Protein AF-A0AAI8IQA6-F1 (afdb_monomer)

Sequence (81 aa):
MEAEPAPVVYTLAEAHAAGVIPWKASTCRMYFTRSRERGIAVPEGITDGSQNFYTEQELQDWATAYKEWKKPAMLAKSEGA

Mean predicted aligned error: 8.08 Å

Solvent-accessible surface area (backbone atoms only — not comparable to full-atom values): 4799 Å² total; per-residue (Å²): 136,82,79,70,77,72,80,68,59,30,36,51,58,50,28,30,74,72,61,64,35,98,48,52,39,72,55,46,55,56,48,44,56,53,27,56,78,68,72,43,75,59,65,85,50,52,69,77,88,83,53,62,26,31,40,61,65,45,50,40,51,31,52,47,54,52,48,59,64,45,46,61,66,52,51,65,64,62,80,73,119

Foldseek 3Di:
DPPPPDQDWAAQQRCCVVVLAVDHNVVLVVVLVVCVVVVHDQFPADDPVPGGIGGSVRRNSSRVSSVVVCVVVVVVVVVPD

pLDDT: mean 79.99, std 13.76, range [42.41, 91.12]

Nearest PDB structures (foldseek):
  7zox-assembly1_A  TM=2.796E-01  e=7.636E+00  Xenopus laevis

Structure (mmCIF, N/CA/C/O backbone):
data_AF-A0AAI8IQA6-F1
#
_entry.id   AF-A0AAI8IQA6-F1
#
loop_
_atom_site.group_PDB
_atom_site.id
_atom_site.type_symbol
_atom_site.lab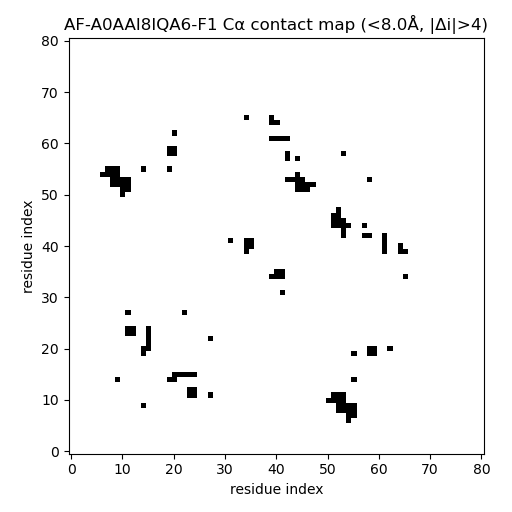el_atom_id
_atom_site.label_alt_id
_atom_site.label_comp_id
_atom_site.label_asym_id
_atom_site.label_entity_id
_atom_site.label_seq_id
_atom_site.pdbx_PDB_ins_code
_atom_site.Cartn_x
_atom_site.Cartn_y
_atom_site.Cartn_z
_atom_site.occupancy
_atom_site.B_iso_or_equiv
_atom_site.auth_seq_id
_atom_site.auth_comp_id
_atom_site.auth_asym_id
_atom_site.auth_atom_id
_atom_site.pdbx_PDB_model_num
ATOM 1 N N . MET A 1 1 ? -23.323 23.362 7.084 1.00 44.69 1 MET A N 1
ATOM 2 C CA . MET A 1 1 ? -22.354 22.377 7.603 1.00 44.69 1 MET A CA 1
ATOM 3 C C . MET A 1 1 ? -22.470 21.157 6.716 1.00 44.69 1 MET A C 1
ATOM 5 O O . MET A 1 1 ? -23.266 20.277 7.004 1.00 44.69 1 MET A O 1
ATOM 9 N N . GLU A 1 2 ? -21.755 21.152 5.600 1.00 46.84 2 GLU A N 1
ATOM 10 C CA . GLU A 1 2 ? -21.564 19.939 4.811 1.00 46.84 2 GLU A CA 1
ATOM 11 C C . GLU A 1 2 ? -20.208 19.409 5.250 1.00 46.84 2 GLU A C 1
ATOM 13 O O . GLU A 1 2 ? -19.169 19.955 4.894 1.00 46.84 2 GLU A O 1
ATOM 18 N N . ALA A 1 3 ? -20.232 18.451 6.176 1.00 52.12 3 ALA A N 1
ATOM 19 C CA . ALA A 1 3 ? -19.048 17.673 6.481 1.00 52.12 3 ALA A CA 1
ATOM 20 C C . ALA A 1 3 ? -18.762 16.860 5.219 1.00 52.12 3 ALA A C 1
ATOM 22 O O . ALA A 1 3 ? -19.455 15.879 4.949 1.00 52.12 3 ALA A O 1
ATOM 23 N N . GLU A 1 4 ? -17.817 17.333 4.408 1.00 56.97 4 GLU A N 1
ATOM 24 C CA . GLU A 1 4 ? -17.264 16.559 3.303 1.00 56.97 4 GLU A CA 1
ATOM 25 C C . GLU A 1 4 ? -16.925 15.170 3.860 1.00 56.97 4 GLU A C 1
ATOM 27 O O . GLU A 1 4 ? -16.311 15.092 4.933 1.00 56.97 4 GLU A O 1
ATOM 32 N N . PRO A 1 5 ? -17.408 14.076 3.244 1.00 57.12 5 PRO A N 1
ATOM 33 C CA . PRO A 1 5 ? -17.207 12.751 3.801 1.00 57.12 5 PRO A CA 1
ATOM 34 C C . PRO A 1 5 ? -15.703 12.542 3.936 1.00 57.12 5 PRO A C 1
ATOM 36 O O . PRO A 1 5 ? -14.975 12.607 2.944 1.00 57.12 5 PRO A O 1
ATOM 39 N N . ALA A 1 6 ? -15.242 12.356 5.177 1.00 60.47 6 ALA A N 1
ATOM 40 C CA . ALA A 1 6 ? -13.842 12.082 5.447 1.00 60.47 6 ALA A CA 1
ATOM 41 C C . ALA A 1 6 ? -13.391 10.955 4.505 1.00 60.47 6 ALA A C 1
ATOM 43 O O . ALA A 1 6 ? -14.133 9.976 4.352 1.00 60.47 6 ALA A O 1
ATOM 44 N N . PRO A 1 7 ? -12.236 11.102 3.832 1.00 65.19 7 PRO A N 1
ATOM 45 C CA . PRO A 1 7 ? -11.786 10.118 2.864 1.00 65.19 7 PRO A CA 1
ATOM 46 C C . PRO A 1 7 ? -11.760 8.754 3.547 1.00 65.19 7 PRO A C 1
ATOM 48 O O . PRO A 1 7 ? -11.140 8.592 4.599 1.00 65.19 7 PRO A O 1
ATOM 51 N N . VAL A 1 8 ? -12.494 7.790 2.987 1.00 80.38 8 VAL A N 1
ATOM 52 C CA . VAL A 1 8 ? -12.569 6.455 3.574 1.00 80.38 8 VAL A CA 1
ATOM 53 C C . VAL A 1 8 ? -11.210 5.801 3.386 1.00 80.38 8 VAL A C 1
ATOM 55 O O . VAL A 1 8 ? -10.774 5.523 2.265 1.00 80.38 8 VAL A O 1
ATOM 58 N N . VAL A 1 9 ? -10.523 5.611 4.505 1.00 86.69 9 VAL A N 1
ATOM 59 C CA . VAL A 1 9 ? -9.210 4.987 4.555 1.00 86.69 9 VAL A CA 1
ATOM 60 C C . VAL A 1 9 ? -9.326 3.599 5.158 1.00 86.69 9 VAL A C 1
ATOM 62 O O . VAL A 1 9 ? -10.101 3.361 6.081 1.00 86.69 9 VAL A O 1
ATOM 65 N N . TYR A 1 10 ? -8.525 2.686 4.632 1.00 86.44 10 TYR A N 1
ATOM 66 C CA . TYR A 1 10 ? -8.503 1.292 5.026 1.00 86.44 10 TYR A CA 1
ATOM 67 C C . TYR A 1 10 ? -7.085 0.889 5.389 1.00 86.44 10 TYR A C 1
ATOM 69 O O . TYR A 1 10 ? -6.119 1.227 4.697 1.00 86.44 10 TYR A O 1
ATOM 77 N N . THR A 1 11 ? -6.932 0.088 6.435 1.00 89.94 11 THR A N 1
ATOM 78 C CA . THR A 1 11 ? -5.696 -0.681 6.581 1.00 89.94 11 THR A CA 1
ATOM 79 C C . THR A 1 11 ? -5.587 -1.705 5.449 1.00 89.94 11 THR A C 1
ATOM 81 O O . THR A 1 11 ? -6.580 -2.121 4.853 1.00 89.94 11 THR A O 1
ATOM 84 N N . LEU A 1 12 ? -4.380 -2.202 5.166 1.00 90.00 12 LEU A N 1
ATOM 85 C CA . LEU A 1 12 ? -4.199 -3.261 4.159 1.00 90.00 12 LEU A CA 1
ATOM 86 C C . LEU A 1 12 ? -5.020 -4.530 4.460 1.00 90.00 12 LEU A C 1
ATOM 88 O O . LEU A 1 12 ? -5.357 -5.283 3.549 1.00 90.00 12 LEU A O 1
ATOM 92 N N . A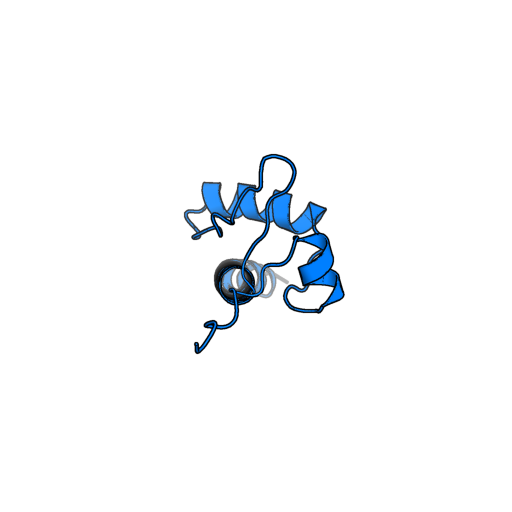LA A 1 13 ? -5.299 -4.802 5.739 1.00 89.38 13 ALA A N 1
ATOM 93 C CA . ALA A 1 13 ? -6.122 -5.937 6.143 1.00 89.38 13 ALA A CA 1
ATOM 94 C C . ALA A 1 13 ? -7.604 -5.685 5.831 1.00 89.38 13 ALA A C 1
ATOM 96 O O . ALA A 1 13 ? -8.254 -6.553 5.249 1.00 89.38 13 ALA A O 1
ATOM 97 N N . GLU A 1 14 ? -8.106 -4.493 6.158 1.00 90.19 14 GLU A N 1
ATOM 98 C CA . GLU A 1 14 ? -9.479 -4.083 5.855 1.00 90.19 14 GLU A CA 1
ATOM 99 C C . GLU A 1 14 ? -9.717 -3.966 4.358 1.00 90.19 14 GLU A C 1
ATOM 101 O O . GLU A 1 14 ? -10.709 -4.482 3.868 1.00 90.19 14 GLU A O 1
ATOM 106 N N . ALA A 1 15 ? -8.783 -3.386 3.608 1.00 90.12 15 ALA A N 1
ATOM 107 C CA . ALA A 1 15 ? -8.904 -3.254 2.164 1.00 90.12 15 ALA A CA 1
ATOM 108 C C . ALA A 1 15 ? -8.999 -4.619 1.464 1.00 90.12 15 ALA A C 1
ATOM 110 O O . ALA A 1 15 ? -9.747 -4.786 0.503 1.00 90.12 15 ALA A O 1
ATOM 111 N N . HIS A 1 16 ? -8.276 -5.624 1.963 1.00 91.12 16 HIS A N 1
ATOM 112 C CA . HIS A 1 16 ? -8.424 -6.996 1.485 1.00 91.12 16 HIS A CA 1
ATOM 113 C C . HIS A 1 16 ? -9.775 -7.602 1.889 1.00 91.12 16 HIS A C 1
ATOM 115 O O . HIS A 1 16 ? -10.417 -8.258 1.075 1.00 91.12 16 HIS A O 1
ATOM 121 N N . ALA A 1 17 ? -10.222 -7.388 3.131 1.00 89.81 17 ALA A N 1
ATOM 122 C CA . ALA A 1 17 ? -11.517 -7.880 3.604 1.00 89.81 17 ALA A CA 1
ATOM 123 C C . ALA A 1 17 ? -12.704 -7.235 2.861 1.00 89.81 17 ALA A C 1
ATOM 125 O O . ALA A 1 17 ? -13.683 -7.915 2.570 1.00 89.81 17 ALA A O 1
ATOM 126 N N . ALA A 1 18 ? -12.584 -5.956 2.507 1.00 87.50 18 ALA A N 1
ATOM 127 C CA . ALA A 1 18 ? -13.542 -5.191 1.718 1.00 87.50 18 ALA A CA 1
ATOM 128 C C . ALA A 1 18 ? -13.474 -5.506 0.212 1.00 87.50 18 ALA A C 1
ATOM 130 O O . ALA A 1 18 ? -14.343 -5.084 -0.543 1.00 87.50 18 ALA A O 1
ATOM 131 N N . GLY A 1 19 ? -12.455 -6.244 -0.244 1.00 87.38 19 GLY A N 1
ATOM 132 C CA . GLY A 1 19 ? -12.277 -6.595 -1.655 1.00 87.38 19 GLY A CA 1
ATOM 133 C C . GLY A 1 19 ? -11.696 -5.478 -2.531 1.00 87.38 19 GLY A C 1
ATOM 134 O O . GLY A 1 19 ? -11.632 -5.643 -3.747 1.00 87.38 19 GLY A O 1
ATOM 135 N N . VAL A 1 20 ? -11.222 -4.380 -1.935 1.00 88.69 20 VAL A N 1
ATOM 136 C CA . VAL A 1 20 ? -10.535 -3.274 -2.629 1.00 88.69 20 VAL A CA 1
ATOM 137 C C . VAL A 1 20 ? -9.271 -3.771 -3.325 1.00 88.69 20 VAL A C 1
ATOM 139 O O . VAL A 1 20 ? -8.981 -3.419 -4.468 1.00 88.69 20 VAL A O 1
ATOM 142 N N . ILE A 1 21 ? -8.515 -4.623 -2.631 1.00 88.62 21 ILE A N 1
ATOM 143 C CA . ILE A 1 21 ? -7.302 -5.250 -3.150 1.00 88.62 21 ILE A CA 1
ATOM 144 C C . ILE A 1 21 ? -7.400 -6.772 -3.077 1.00 88.62 21 ILE A C 1
ATOM 146 O O . ILE A 1 21 ? -7.895 -7.326 -2.098 1.00 88.62 21 ILE A O 1
ATOM 150 N N . PRO A 1 22 ? -6.846 -7.484 -4.070 1.00 87.44 22 PRO A N 1
ATOM 151 C CA . PRO A 1 22 ? -6.913 -8.942 -4.111 1.00 87.44 22 PRO A CA 1
ATOM 152 C C . PRO A 1 22 ? -5.849 -9.630 -3.240 1.00 87.44 22 PRO A C 1
ATOM 154 O O . PRO A 1 22 ? -5.785 -10.857 -3.208 1.00 87.44 22 PRO A O 1
ATOM 157 N N . TRP A 1 23 ? -4.959 -8.877 -2.586 1.00 89.38 23 TRP A N 1
ATOM 158 C CA . TRP A 1 23 ? -3.823 -9.428 -1.845 1.00 89.38 23 TRP A CA 1
ATOM 159 C C . TRP A 1 23 ? -3.925 -9.135 -0.353 1.00 89.38 23 TRP A C 1
ATOM 161 O O . TRP A 1 23 ? -4.364 -8.067 0.056 1.00 89.38 23 TRP A O 1
ATOM 171 N N . LYS A 1 24 ? -3.463 -10.080 0.470 1.00 90.25 24 LYS A N 1
ATOM 172 C CA . LYS A 1 24 ? -3.388 -9.910 1.926 1.00 90.25 24 LYS A CA 1
ATOM 173 C C . LYS A 1 24 ? -2.348 -8.851 2.300 1.00 90.25 24 LYS A C 1
ATOM 175 O O . LYS A 1 24 ? -1.350 -8.684 1.598 1.00 90.25 24 LYS A O 1
ATOM 180 N N . ALA A 1 25 ? -2.501 -8.253 3.482 1.00 88.31 25 ALA A N 1
ATOM 181 C CA . ALA A 1 25 ? -1.595 -7.224 4.000 1.00 88.31 25 ALA A CA 1
ATOM 182 C C . ALA A 1 25 ? -0.099 -7.583 3.910 1.00 88.31 25 ALA A C 1
ATOM 184 O O . ALA A 1 25 ? 0.711 -6.764 3.478 1.00 88.31 25 ALA A O 1
ATOM 185 N N . SER A 1 26 ? 0.283 -8.818 4.252 1.00 89.19 26 SER A N 1
ATOM 186 C CA . SER A 1 26 ? 1.677 -9.276 4.143 1.00 89.19 26 SER A CA 1
ATOM 187 C C . SER A 1 26 ? 2.190 -9.276 2.698 1.00 89.19 26 SER A C 1
ATOM 189 O O . SER A 1 26 ? 3.322 -8.872 2.439 1.00 89.19 26 SER A O 1
ATOM 191 N N . THR A 1 27 ? 1.353 -9.693 1.745 1.00 89.56 27 THR A N 1
ATOM 192 C CA . THR A 1 27 ? 1.682 -9.685 0.314 1.00 89.56 27 THR A CA 1
ATOM 193 C C . THR A 1 27 ? 1.791 -8.258 -0.212 1.00 89.56 27 THR A C 1
ATOM 195 O O . THR A 1 27 ? 2.732 -7.965 -0.944 1.00 89.56 27 THR A O 1
ATOM 198 N N . CYS A 1 28 ? 0.896 -7.361 0.207 1.00 89.44 28 CYS A N 1
ATOM 199 C CA . CYS A 1 28 ? 0.970 -5.944 -0.140 1.00 89.44 28 CYS A CA 1
ATOM 200 C C . CYS A 1 28 ? 2.272 -5.307 0.326 1.00 89.44 28 CYS A C 1
ATOM 202 O O . CYS A 1 28 ? 2.943 -4.689 -0.487 1.00 89.44 28 CYS A O 1
ATOM 204 N N . ARG A 1 29 ? 2.696 -5.529 1.578 1.00 88.25 29 ARG A N 1
ATOM 205 C CA . ARG A 1 29 ? 3.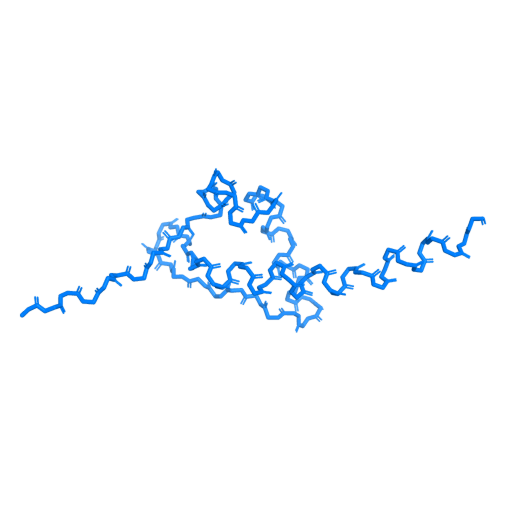987 -5.017 2.075 1.00 88.25 29 ARG A CA 1
ATOM 206 C C . ARG A 1 29 ? 5.157 -5.481 1.205 1.00 88.25 29 ARG A C 1
ATOM 208 O O . ARG A 1 29 ? 5.974 -4.667 0.792 1.00 88.25 29 ARG A O 1
ATOM 215 N N . MET A 1 30 ? 5.197 -6.771 0.862 1.00 90.94 30 MET A N 1
ATOM 216 C CA . MET A 1 30 ? 6.229 -7.317 -0.027 1.00 90.94 30 MET A CA 1
ATOM 217 C C . MET A 1 30 ? 6.176 -6.688 -1.429 1.00 90.94 30 MET A C 1
ATOM 219 O O . MET A 1 30 ? 7.212 -6.376 -2.018 1.00 90.94 30 MET A O 1
ATOM 223 N N . TYR A 1 31 ? 4.979 -6.511 -1.989 1.00 89.62 31 TYR A N 1
ATOM 224 C CA . TYR A 1 31 ? 4.816 -5.899 -3.303 1.00 89.62 31 TYR A CA 1
ATOM 225 C C . TYR A 1 31 ? 5.082 -4.395 -3.286 1.00 89.62 31 TYR A C 1
ATOM 227 O O . TYR A 1 31 ? 5.581 -3.901 -4.287 1.00 89.62 31 TYR A O 1
ATOM 235 N N . PHE A 1 32 ? 4.843 -3.678 -2.186 1.00 89.19 32 PHE A N 1
ATOM 236 C CA . PHE A 1 32 ? 5.229 -2.275 -2.022 1.00 89.19 32 PHE A CA 1
ATOM 237 C C . PHE A 1 32 ? 6.744 -2.115 -2.079 1.00 89.19 32 PHE A C 1
ATOM 239 O O . PHE A 1 32 ? 7.231 -1.284 -2.841 1.00 89.19 32 PHE A O 1
ATOM 246 N N . THR A 1 33 ? 7.497 -2.951 -1.357 1.00 89.00 33 THR A N 1
ATOM 247 C CA . THR A 1 33 ? 8.965 -2.956 -1.449 1.00 8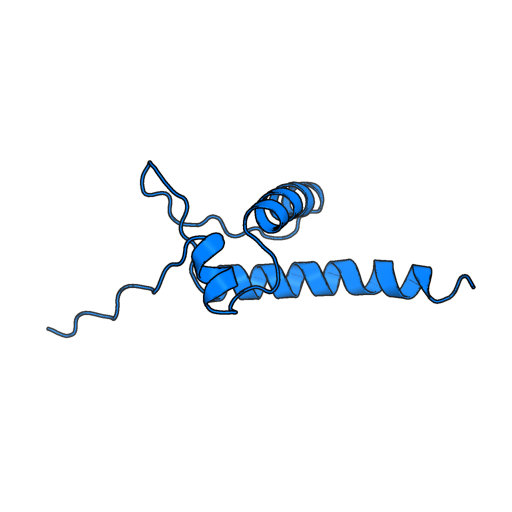9.00 33 THR A CA 1
ATOM 248 C C . THR A 1 33 ? 9.413 -3.161 -2.894 1.00 89.00 33 THR A C 1
ATOM 250 O O . THR A 1 33 ? 10.136 -2.329 -3.435 1.00 89.00 33 THR A O 1
ATOM 253 N N . ARG A 1 34 ? 8.879 -4.189 -3.567 1.00 88.06 34 ARG A N 1
ATOM 254 C CA . ARG A 1 34 ? 9.187 -4.452 -4.981 1.00 88.06 34 ARG A CA 1
ATOM 255 C C . ARG A 1 34 ? 8.758 -3.326 -5.913 1.00 88.06 34 ARG A C 1
ATOM 257 O O . ARG A 1 34 ? 9.439 -3.058 -6.890 1.00 88.06 34 ARG A O 1
ATOM 264 N N . SER A 1 35 ? 7.625 -2.694 -5.639 1.00 87.88 35 SER A N 1
ATOM 265 C CA . SER A 1 35 ? 7.101 -1.581 -6.430 1.00 87.88 35 SER A CA 1
ATOM 266 C C . SER A 1 35 ? 8.050 -0.389 -6.348 1.00 87.88 35 SER A C 1
ATOM 268 O O . SER A 1 35 ? 8.438 0.126 -7.391 1.00 87.88 35 SER A O 1
ATOM 270 N N . ARG A 1 36 ? 8.544 -0.049 -5.146 1.00 86.00 36 ARG A N 1
ATOM 271 C CA . ARG A 1 36 ? 9.580 0.981 -4.956 1.00 86.00 36 ARG A CA 1
ATOM 272 C C . ARG A 1 36 ? 10.872 0.654 -5.701 1.00 86.00 36 ARG A C 1
ATOM 274 O O . ARG A 1 36 ? 11.380 1.504 -6.421 1.00 86.00 36 ARG A O 1
ATOM 281 N N . GLU A 1 37 ? 11.366 -0.579 -5.597 1.00 87.06 37 GLU A N 1
ATOM 282 C CA . GLU A 1 37 ? 12.564 -1.031 -6.329 1.00 87.06 37 GLU A CA 1
ATOM 283 C C . GLU A 1 37 ? 12.399 -0.987 -7.858 1.00 87.06 37 GLU A C 1
ATOM 285 O O . GLU A 1 37 ? 13.380 -0.990 -8.600 1.00 87.06 37 GLU A O 1
ATOM 290 N N . ARG A 1 38 ? 11.155 -1.000 -8.343 1.00 82.44 38 ARG A N 1
ATOM 291 C CA . ARG A 1 38 ? 10.806 -0.990 -9.768 1.00 82.44 38 ARG A CA 1
ATOM 292 C C . ARG A 1 38 ? 10.323 0.376 -10.262 1.00 82.44 38 ARG A C 1
ATOM 294 O O . ARG A 1 38 ? 10.017 0.486 -11.444 1.00 82.44 38 ARG A O 1
ATOM 301 N N . GLY A 1 39 ? 10.262 1.390 -9.395 1.00 85.62 39 GLY A N 1
ATOM 302 C CA . GLY A 1 39 ? 9.769 2.729 -9.734 1.00 85.62 39 GLY A CA 1
ATOM 303 C C . GLY A 1 39 ? 8.251 2.820 -9.937 1.00 85.62 39 GLY A C 1
ATOM 304 O O . GLY A 1 39 ? 7.776 3.789 -10.516 1.00 85.62 39 GLY A O 1
ATOM 305 N N . ILE A 1 40 ? 7.484 1.825 -9.484 1.00 86.81 40 ILE A N 1
ATOM 306 C CA . ILE A 1 40 ? 6.017 1.877 -9.479 1.00 86.81 40 ILE A CA 1
ATOM 307 C C . ILE A 1 40 ? 5.588 2.761 -8.308 1.00 86.81 40 ILE A C 1
ATOM 309 O O . ILE A 1 40 ? 6.051 2.553 -7.180 1.00 86.81 40 ILE A O 1
ATOM 313 N N . ALA A 1 41 ? 4.694 3.717 -8.571 1.00 84.06 41 ALA A N 1
ATOM 314 C CA . ALA A 1 41 ? 4.112 4.567 -7.541 1.00 84.06 41 ALA A CA 1
ATOM 315 C C . ALA A 1 41 ? 3.445 3.692 -6.474 1.00 84.06 41 ALA A C 1
ATOM 317 O O . ALA A 1 41 ? 2.509 2.944 -6.756 1.00 84.06 41 ALA A O 1
ATOM 318 N N . VAL A 1 42 ? 3.984 3.732 -5.259 1.00 86.25 42 VAL A N 1
ATOM 319 C CA . VAL A 1 42 ? 3.370 3.082 -4.104 1.00 86.25 42 VAL A CA 1
ATOM 320 C C . VAL A 1 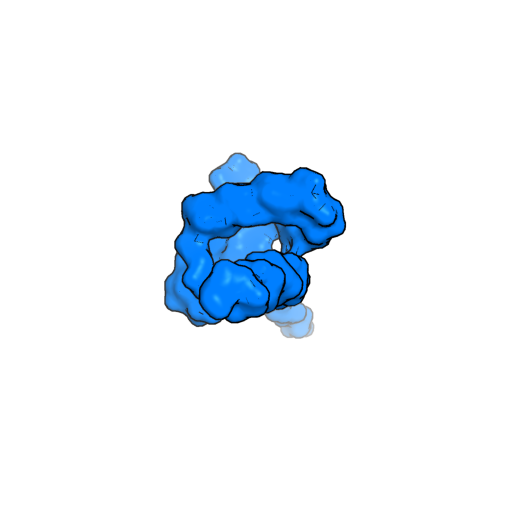42 ? 2.528 4.098 -3.362 1.00 86.25 42 VAL A C 1
ATOM 322 O O . VAL A 1 42 ? 2.929 5.260 -3.284 1.00 86.25 42 VAL A O 1
ATOM 325 N N . PRO A 1 43 ? 1.406 3.666 -2.781 1.00 85.00 43 PRO A N 1
ATOM 326 C CA . PRO A 1 43 ? 0.594 4.567 -2.001 1.00 85.00 43 PRO A CA 1
ATOM 327 C C . PRO A 1 43 ? 1.390 4.967 -0.755 1.00 85.00 43 PRO A C 1
ATOM 329 O O . PRO A 1 43 ? 1.989 4.116 -0.084 1.00 85.00 43 PRO A O 1
ATOM 332 N N . GLU A 1 44 ? 1.462 6.269 -0.485 1.00 78.38 44 GLU A N 1
ATOM 333 C CA . GLU A 1 44 ? 2.124 6.782 0.718 1.00 78.38 44 GLU A CA 1
ATOM 334 C C . GLU A 1 44 ? 1.352 6.316 1.950 1.00 78.38 44 GLU A C 1
ATOM 336 O O . GLU A 1 44 ? 1.943 5.801 2.908 1.00 78.38 44 GLU A O 1
ATOM 341 N N . GLY A 1 45 ? 0.022 6.387 1.85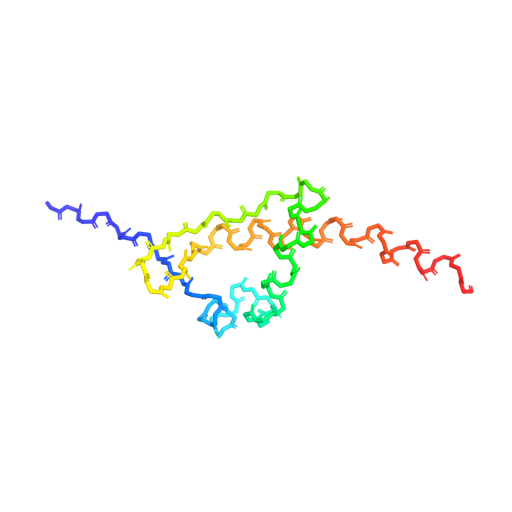2 1.00 81.00 45 GLY A N 1
ATOM 342 C CA . GLY A 1 45 ? -0.870 6.159 2.967 1.00 81.00 45 GLY A CA 1
ATOM 343 C C . GLY A 1 45 ? -0.735 7.229 4.044 1.00 81.00 45 GLY A C 1
ATOM 344 O O . GLY A 1 45 ? 0.237 7.974 4.141 1.00 81.00 45 GLY A O 1
ATOM 345 N N . ILE A 1 46 ? -1.735 7.270 4.906 1.00 82.94 46 ILE A N 1
ATOM 346 C CA . ILE A 1 46 ? -1.768 8.091 6.102 1.00 82.94 46 ILE A CA 1
ATOM 347 C C . ILE A 1 46 ? -1.291 7.226 7.265 1.00 82.94 46 ILE A C 1
ATOM 349 O O . ILE A 1 46 ? -1.824 6.144 7.509 1.00 82.94 46 ILE A O 1
ATOM 353 N N . THR A 1 47 ? -0.271 7.685 7.986 1.00 83.56 47 THR A N 1
ATOM 354 C CA . THR A 1 47 ? 0.168 7.036 9.225 1.00 83.56 47 THR A CA 1
ATOM 355 C C . THR A 1 47 ? -0.439 7.746 10.426 1.00 83.56 47 THR A C 1
ATOM 357 O O . THR A 1 47 ? -0.248 8.945 10.601 1.00 83.56 47 THR A O 1
ATOM 360 N N . ASP A 1 48 ? -1.142 6.997 11.272 1.00 78.44 48 ASP A N 1
ATOM 361 C CA . ASP A 1 48 ? -1.673 7.492 12.554 1.00 78.44 48 ASP A CA 1
ATOM 362 C C . ASP A 1 48 ? -0.668 7.256 13.706 1.00 78.44 48 ASP A C 1
ATOM 364 O O . ASP A 1 48 ? -1.008 7.190 14.881 1.00 78.44 48 ASP A O 1
ATOM 368 N N . GLY A 1 49 ? 0.606 7.006 13.380 1.00 74.25 49 GLY A N 1
ATOM 369 C CA . GLY A 1 49 ? 1.662 6.688 14.349 1.00 74.25 49 GLY A CA 1
ATOM 370 C C . GLY A 1 49 ? 1.672 5.232 14.835 1.00 74.25 49 GLY A C 1
ATOM 371 O O . GLY A 1 49 ? 2.731 4.733 15.207 1.00 74.25 49 GLY A O 1
ATOM 372 N N . SER A 1 50 ? 0.541 4.519 14.768 1.00 79.56 50 SER A N 1
ATOM 373 C CA . SER A 1 50 ? 0.471 3.069 15.043 1.00 79.56 50 SER A CA 1
ATOM 374 C C . SER A 1 50 ? 0.246 2.210 13.801 1.00 79.56 50 SER A C 1
ATOM 376 O O . SER A 1 50 ? 0.754 1.091 13.721 1.00 79.56 50 SER A O 1
ATOM 378 N N . GLN A 1 51 ? 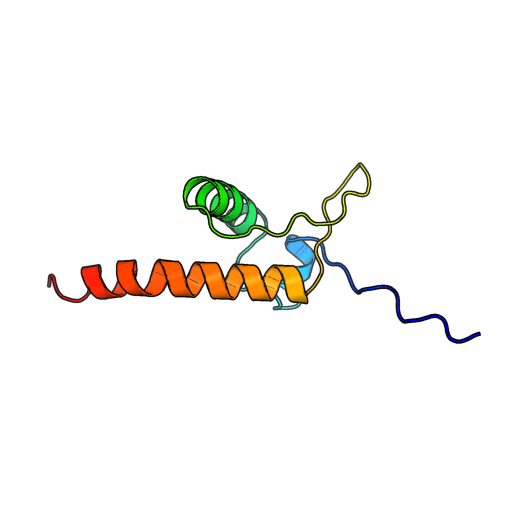-0.536 2.697 12.837 1.00 81.94 51 GLN A N 1
ATOM 379 C CA . GLN A 1 51 ? -0.907 1.946 11.640 1.00 81.94 51 GLN A CA 1
ATOM 380 C C . GLN A 1 51 ? -0.888 2.844 10.408 1.00 81.94 51 GLN A C 1
ATOM 382 O O . GLN A 1 51 ? -1.124 4.048 10.498 1.00 81.94 51 GLN A O 1
ATOM 387 N N . ASN A 1 52 ? -0.6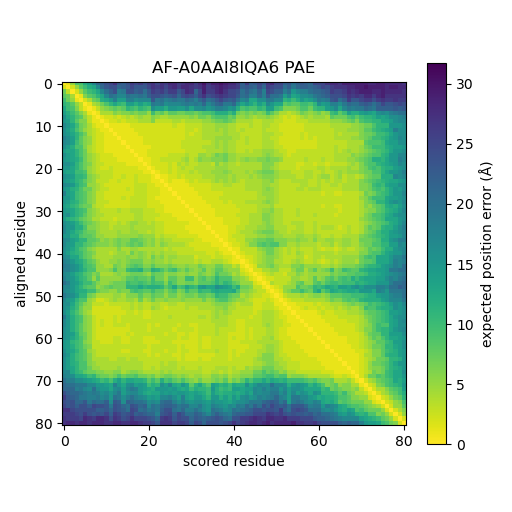27 2.222 9.258 1.00 85.62 52 ASN A N 1
ATOM 388 C CA . ASN A 1 52 ? -0.759 2.856 7.956 1.00 85.62 52 ASN A CA 1
ATOM 389 C C . ASN A 1 52 ? -2.136 2.538 7.378 1.00 85.62 52 ASN A C 1
ATOM 391 O O . ASN A 1 52 ? -2.503 1.368 7.215 1.00 85.62 52 ASN A O 1
ATOM 395 N N . PHE A 1 53 ? -2.847 3.597 7.032 1.00 88.31 53 PHE A N 1
ATOM 396 C CA . PHE A 1 53 ? -4.124 3.584 6.351 1.00 88.31 53 PHE A CA 1
ATOM 397 C C . PHE A 1 53 ? -3.933 4.085 4.928 1.00 88.31 53 PHE A C 1
ATOM 399 O O . PHE A 1 53 ? -3.083 4.927 4.667 1.00 88.31 53 PHE A O 1
ATOM 406 N N . TYR A 1 54 ? -4.715 3.571 3.998 1.00 89.50 54 TYR A N 1
ATOM 407 C CA . TYR A 1 54 ? -4.620 3.918 2.589 1.00 89.50 54 TYR A CA 1
ATOM 408 C C . TYR A 1 54 ? -6.020 4.165 2.060 1.00 89.50 54 TYR A C 1
ATOM 410 O O . TYR A 1 54 ? -6.958 3.463 2.444 1.00 89.50 54 TYR A O 1
ATOM 418 N N . THR A 1 55 ? -6.180 5.146 1.182 1.00 89.81 55 THR A N 1
ATOM 419 C CA . THR A 1 55 ? -7.472 5.339 0.523 1.00 89.81 55 THR A CA 1
ATOM 420 C C . THR A 1 55 ? -7.752 4.198 -0.456 1.00 89.81 55 THR A C 1
ATOM 422 O O . THR A 1 55 ? -6.837 3.548 -0.972 1.00 89.81 55 THR A O 1
ATOM 425 N N . GLU A 1 56 ? -9.033 3.950 -0.735 1.00 89.19 56 GLU A N 1
ATOM 426 C CA . GLU A 1 56 ? -9.430 2.968 -1.751 1.00 89.19 56 GLU A CA 1
ATOM 427 C C . GLU A 1 56 ? -8.772 3.261 -3.106 1.00 89.19 56 GLU A C 1
ATOM 429 O O . GLU A 1 56 ? -8.222 2.362 -3.743 1.00 89.19 56 GLU A O 1
ATOM 434 N N . GLN A 1 57 ? -8.777 4.537 -3.500 1.00 87.25 57 GLN A N 1
ATOM 435 C CA . GLN A 1 57 ? -8.244 4.997 -4.776 1.00 87.25 57 GLN A CA 1
ATOM 436 C C . GLN A 1 57 ? -6.742 4.722 -4.898 1.00 87.25 57 GLN A C 1
ATOM 438 O O . GLN A 1 57 ? -6.3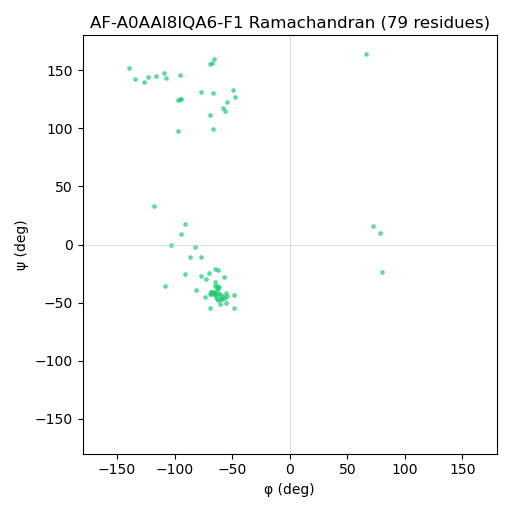08 4.158 -5.897 1.00 87.25 57 GLN A O 1
ATOM 443 N N . GLU A 1 58 ? -5.960 5.061 -3.870 1.00 88.81 58 GLU A N 1
ATOM 444 C CA . GLU A 1 58 ? -4.519 4.790 -3.806 1.00 88.81 58 GLU A CA 1
ATOM 445 C C . GLU A 1 58 ? -4.201 3.296 -3.945 1.00 88.81 58 GLU A C 1
ATOM 447 O O . GLU A 1 58 ? -3.289 2.899 -4.675 1.00 88.81 58 GLU A O 1
ATOM 452 N N . LEU A 1 59 ? -4.960 2.451 -3.244 1.00 89.44 59 LEU A N 1
ATOM 453 C CA . LEU A 1 59 ? -4.766 1.006 -3.283 1.00 89.44 59 LEU A CA 1
ATOM 454 C C . LEU A 1 59 ? -5.137 0.413 -4.643 1.00 89.44 59 LEU A C 1
ATOM 456 O O . LEU A 1 59 ? -4.427 -0.471 -5.128 1.00 89.44 59 LEU A O 1
ATOM 460 N N . GLN A 1 60 ? -6.225 0.879 -5.256 1.00 89.19 60 GLN A N 1
ATOM 461 C CA . GLN A 1 60 ? -6.655 0.434 -6.580 1.00 89.19 60 GLN A CA 1
ATOM 462 C C . GLN A 1 60 ? -5.697 0.889 -7.682 1.00 89.19 60 GLN A C 1
ATOM 464 O O . GLN A 1 60 ? -5.371 0.085 -8.559 1.00 89.19 60 GLN A O 1
ATOM 469 N N . ASP A 1 61 ? -5.233 2.137 -7.630 1.00 89.81 61 ASP A N 1
ATOM 470 C CA . ASP A 1 61 ? -4.296 2.698 -8.604 1.00 89.81 61 ASP A CA 1
ATOM 471 C C . ASP A 1 61 ? -2.988 1.903 -8.596 1.00 89.81 61 ASP A C 1
ATOM 473 O O . ASP A 1 61 ? -2.595 1.310 -9.605 1.00 89.81 61 ASP A O 1
ATOM 477 N N . TRP A 1 62 ? -2.410 1.717 -7.406 1.00 90.19 62 TRP A N 1
ATOM 478 C CA . TRP A 1 62 ? -1.236 0.872 -7.232 1.00 90.19 62 TRP A CA 1
ATOM 479 C C . TRP A 1 62 ? -1.481 -0.577 -7.667 1.00 90.19 62 TRP A C 1
ATOM 481 O O . TRP A 1 62 ? -0.645 -1.174 -8.350 1.00 90.19 62 TRP A O 1
ATOM 491 N N . ALA A 1 63 ? -2.616 -1.177 -7.289 1.00 89.12 63 ALA A N 1
ATOM 492 C CA . ALA A 1 63 ? -2.920 -2.559 -7.647 1.00 89.12 63 ALA A CA 1
ATOM 493 C C . ALA A 1 63 ? -3.045 -2.744 -9.163 1.00 89.12 63 ALA A C 1
ATOM 495 O O . ALA A 1 63 ? -2.645 -3.787 -9.694 1.00 89.12 63 ALA A O 1
ATOM 496 N N . THR A 1 64 ? -3.585 -1.743 -9.852 1.00 89.50 64 THR A N 1
ATOM 497 C CA . THR A 1 64 ? -3.696 -1.703 -11.309 1.00 89.50 64 THR A CA 1
ATOM 498 C C . THR A 1 64 ? -2.316 -1.553 -11.932 1.00 89.50 64 THR A C 1
ATOM 500 O O . THR A 1 64 ? -1.906 -2.449 -12.670 1.00 89.50 64 THR A O 1
ATOM 503 N N . ALA A 1 65 ? -1.545 -0.538 -11.536 1.00 88.88 65 ALA A N 1
ATOM 504 C CA . ALA A 1 65 ? -0.185 -0.312 -12.021 1.00 88.88 65 ALA A CA 1
ATOM 505 C C . ALA A 1 65 ? 0.717 -1.544 -11.816 1.00 88.88 65 ALA A C 1
ATOM 507 O O . ALA A 1 65 ? 1.444 -1.965 -12.718 1.00 88.88 65 ALA A O 1
ATOM 508 N N . TYR A 1 66 ? 0.619 -2.203 -10.657 1.00 87.25 66 TYR A N 1
ATOM 509 C CA . TYR A 1 66 ? 1.373 -3.422 -10.370 1.00 87.25 66 TYR A CA 1
ATOM 510 C C . TYR A 1 66 ? 0.946 -4.605 -11.252 1.00 87.25 66 TYR A C 1
ATOM 512 O O . TYR A 1 66 ? 1.793 -5.367 -11.728 1.00 87.25 66 TYR A O 1
ATOM 520 N N . LYS A 1 67 ? -0.361 -4.782 -11.497 1.00 85.69 67 LYS A N 1
ATOM 521 C CA . LYS A 1 67 ? -0.870 -5.815 -12.418 1.00 85.69 67 LYS A CA 1
ATOM 522 C C . LYS A 1 67 ? -0.427 -5.553 -13.853 1.00 85.69 67 LYS A C 1
ATOM 524 O O . LYS A 1 67 ? -0.047 -6.503 -14.535 1.00 85.69 67 LYS A O 1
ATOM 529 N N . GLU A 1 68 ? -0.457 -4.305 -14.302 1.00 86.56 68 GLU A N 1
ATOM 530 C CA . GLU A 1 68 ? -0.002 -3.915 -15.637 1.00 86.56 68 GLU A CA 1
ATOM 531 C C . GLU A 1 68 ? 1.494 -4.126 -15.816 1.00 86.56 68 GLU A C 1
ATOM 533 O O . GLU A 1 68 ? 1.911 -4.687 -16.823 1.00 86.56 68 GLU A O 1
ATOM 538 N N . TRP A 1 69 ? 2.293 -3.808 -14.800 1.00 83.88 69 TRP A N 1
ATOM 539 C CA . TRP A 1 69 ? 3.711 -4.145 -14.797 1.00 83.88 69 TRP A CA 1
ATOM 540 C C . TRP A 1 69 ? 3.954 -5.663 -14.822 1.00 83.88 69 TRP A C 1
ATOM 542 O O . TRP A 1 69 ? 4.875 -6.153 -15.476 1.00 83.88 69 TRP A O 1
ATOM 552 N N . LYS A 1 70 ? 3.117 -6.443 -14.129 1.00 79.31 70 LYS A N 1
ATOM 553 C CA . LYS A 1 70 ? 3.248 -7.906 -14.069 1.00 79.31 70 LYS A CA 1
ATOM 554 C C . LYS A 1 70 ? 2.747 -8.611 -15.338 1.00 79.31 70 LYS A C 1
ATOM 556 O O . LYS A 1 70 ? 3.239 -9.700 -15.638 1.00 79.31 70 LYS A O 1
ATOM 561 N N . LYS A 1 71 ? 1.803 -8.024 -16.085 1.00 75.88 71 LYS A N 1
ATOM 562 C CA . LYS A 1 71 ? 1.263 -8.561 -17.353 1.00 75.88 71 LYS A CA 1
ATOM 563 C C . LYS A 1 71 ? 2.359 -9.008 -18.337 1.00 75.88 71 LYS A C 1
ATOM 565 O O . LYS A 1 71 ? 2.332 -10.179 -18.713 1.00 75.88 71 LYS A O 1
ATOM 570 N N . PRO A 1 72 ? 3.346 -8.172 -18.718 1.00 63.81 72 PRO A N 1
ATOM 571 C CA . PRO A 1 72 ? 4.391 -8.581 -19.657 1.00 63.81 72 PRO A CA 1
ATOM 572 C C . PRO A 1 72 ? 5.292 -9.695 -19.101 1.00 63.81 72 PRO A C 1
ATOM 574 O O . PRO A 1 72 ? 5.704 -10.574 -19.851 1.00 63.81 72 PRO A O 1
ATOM 577 N N . ALA A 1 73 ? 5.536 -9.741 -17.785 1.00 60.78 73 ALA A N 1
ATOM 578 C CA . ALA A 1 73 ? 6.300 -10.826 -17.157 1.00 60.78 73 ALA A CA 1
ATOM 579 C C . ALA A 1 73 ? 5.547 -12.173 -17.131 1.00 60.78 73 ALA A C 1
ATOM 581 O O . ALA A 1 73 ? 6.173 -13.231 -17.054 1.00 60.78 73 ALA A O 1
ATOM 582 N N . MET A 1 74 ? 4.210 -12.149 -17.173 1.00 58.09 74 MET A N 1
ATOM 583 C CA . MET A 1 74 ? 3.387 -13.351 -17.338 1.00 58.09 74 MET A CA 1
ATOM 584 C C . MET A 1 74 ? 3.294 -13.780 -18.806 1.00 58.09 74 MET A C 1
ATOM 586 O O . MET A 1 74 ? 3.394 -14.973 -19.086 1.00 58.09 74 MET A O 1
ATOM 590 N N . LEU A 1 75 ? 3.176 -12.828 -19.738 1.00 57.50 75 LEU A N 1
ATOM 591 C CA . LEU A 1 75 ? 3.122 -13.110 -21.176 1.00 57.50 75 LEU A CA 1
ATOM 592 C C . LEU A 1 75 ? 4.441 -13.724 -21.680 1.00 57.50 75 LEU A C 1
ATOM 594 O O . LEU A 1 75 ? 4.420 -14.764 -22.328 1.00 57.50 75 LEU A O 1
ATOM 598 N N . ALA A 1 76 ? 5.590 -13.201 -21.238 1.00 56.12 76 ALA A N 1
ATOM 599 C CA . ALA A 1 76 ? 6.907 -13.755 -21.571 1.00 56.12 76 ALA A CA 1
ATOM 600 C C . ALA A 1 76 ? 7.156 -15.173 -21.010 1.00 56.12 76 ALA A C 1
ATOM 602 O O . ALA A 1 76 ? 8.009 -15.896 -21.513 1.00 56.12 76 ALA A O 1
ATOM 603 N N . LYS A 1 77 ? 6.415 -15.598 -19.976 1.00 52.91 77 LYS A N 1
ATOM 604 C CA . LYS A 1 77 ? 6.432 -16.987 -19.474 1.00 52.91 77 LYS A CA 1
ATOM 605 C C . LYS A 1 77 ? 5.462 -17.915 -20.210 1.00 52.91 77 LYS A C 1
ATOM 607 O O . LYS A 1 77 ? 5.523 -19.120 -19.997 1.00 52.91 77 LYS A O 1
ATOM 612 N N . SER A 1 78 ? 4.573 -17.360 -21.031 1.00 53.06 78 SER A N 1
ATOM 613 C CA . SER A 1 78 ? 3.552 -18.101 -21.779 1.00 53.06 78 SER A CA 1
ATOM 614 C C . SER A 1 78 ? 4.040 -18.529 -23.168 1.00 53.06 78 SER A C 1
ATOM 616 O O . SER A 1 78 ? 3.551 -19.518 -23.693 1.00 53.06 78 SER A O 1
ATOM 618 N N . GLU A 1 79 ? 5.010 -17.816 -23.751 1.00 50.47 79 GLU A N 1
ATOM 619 C CA . GLU A 1 79 ? 5.567 -18.094 -25.092 1.00 50.47 79 GLU A CA 1
ATOM 620 C C . GLU A 1 79 ? 6.836 -18.971 -25.077 1.00 50.47 79 GLU A C 1
ATOM 622 O O . GLU A 1 79 ? 7.501 -19.129 -26.096 1.00 50.47 79 GLU A O 1
ATOM 627 N N . GLY A 1 80 ? 7.193 -19.539 -23.922 1.00 51.41 80 GLY A N 1
ATOM 628 C CA . GLY A 1 80 ? 8.367 -20.404 -23.752 1.00 51.41 80 GLY A CA 1
ATOM 629 C C . GLY A 1 80 ? 8.027 -21.830 -23.317 1.00 51.41 80 GLY A C 1
ATOM 630 O O . GLY A 1 80 ? 8.781 -22.394 -22.525 1.00 51.41 80 GLY A O 1
ATOM 631 N N . ALA A 1 81 ? 6.884 -22.365 -23.756 1.00 42.41 81 ALA A N 1
ATOM 632 C CA . ALA A 1 81 ? 6.456 -23.744 -23.510 1.00 42.41 81 ALA A CA 1
ATOM 633 C C . ALA A 1 81 ? 6.321 -24.515 -24.827 1.00 42.41 81 ALA A C 1
ATOM 635 O O . ALA A 1 81 ? 5.726 -23.949 -25.771 1.00 42.41 81 ALA A O 1
#

Radius of gyration: 15.07 Å; Cα contacts (8 Å, |Δi|>4): 69; chains: 1; bounding box: 35×46×40 Å

Secondary structure (DSSP, 8-state):
---PPPP-EEEHHHHHHTTSSSS-HHHHHHHHHHHHHTT------EE-SS-EEEEHHHHHHHHHHHHHHHHHHHHTTTS--